Protein AF-A0A9P6M0U5-F1 (afdb_monomer)

pLDDT: mean 84.23, std 18.97, range [38.56, 98.88]

Solvent-accessible surface area (backbone atoms only — not comparable to full-atom values): 9295 Å² total; per-residue (Å²): 126,83,61,73,41,69,74,35,53,51,75,92,39,70,96,50,90,69,56,57,37,33,12,27,19,49,90,66,90,62,93,88,69,66,51,29,21,44,34,39,38,48,74,67,79,88,61,76,68,46,75,35,71,52,89,64,28,34,50,24,50,47,33,67,44,70,54,98,59,94,67,93,52,78,49,51,36,32,35,36,29,50,29,32,30,69,81,80,69,34,17,28,43,39,33,21,34,48,74,75,48,48,80,75,49,75,46,81,46,98,54,72,59,76,86,44,89,64,92,67,81,86,75,93,68,77,62,74,67,71,70,73,70,67,78,74,81,83,87,77,85,81,87,89,90,82,89,88,134

Structure (mmCIF, N/CA/C/O backbone):
data_AF-A0A9P6M0U5-F1
#
_entry.id   AF-A0A9P6M0U5-F1
#
loop_
_atom_site.group_PDB
_atom_site.id
_atom_site.type_symbol
_atom_site.label_atom_id
_atom_site.label_alt_id
_atom_site.label_comp_id
_atom_site.label_asym_id
_atom_site.label_entity_id
_atom_site.label_seq_id
_atom_site.pdbx_PDB_ins_code
_atom_site.Cartn_x
_atom_site.Cartn_y
_atom_site.Cartn_z
_atom_site.occupancy
_atom_site.B_iso_or_equiv
_atom_site.auth_seq_id
_atom_site.auth_comp_id
_atom_site.auth_asym_id
_atom_site.auth_atom_id
_atom_site.pdbx_PDB_model_num
ATOM 1 N N . THR A 1 1 ? 10.364 15.022 1.722 1.00 48.34 1 THR A N 1
ATOM 2 C CA . THR A 1 1 ? 9.607 13.981 1.005 1.00 48.34 1 THR A CA 1
ATOM 3 C C . THR A 1 1 ? 8.897 13.135 2.031 1.00 48.34 1 THR A C 1
ATOM 5 O O . THR A 1 1 ? 9.545 12.778 3.012 1.00 48.34 1 THR A O 1
ATOM 8 N N . PRO A 1 2 ? 7.595 12.858 1.868 1.00 64.94 2 PRO A N 1
ATOM 9 C CA . PRO A 1 2 ? 6.943 11.808 2.641 1.00 64.94 2 PRO A CA 1
ATOM 10 C C . PRO A 1 2 ? 7.738 10.513 2.435 1.00 64.94 2 PRO A C 1
ATOM 12 O O . PRO A 1 2 ? 8.055 10.160 1.297 1.00 64.94 2 PRO A O 1
ATOM 15 N N . GLY A 1 3 ? 8.182 9.890 3.523 1.00 76.81 3 GLY A N 1
ATOM 16 C CA . GLY A 1 3 ? 8.941 8.643 3.459 1.00 76.81 3 GLY A CA 1
ATOM 17 C C . GLY A 1 3 ? 8.007 7.463 3.215 1.00 76.81 3 G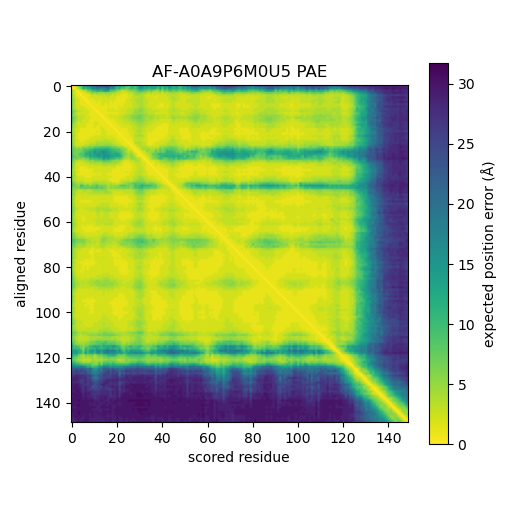LY A C 1
ATOM 18 O O . GLY A 1 3 ? 6.902 7.443 3.754 1.00 76.81 3 GLY A O 1
ATOM 19 N N . VAL A 1 4 ? 8.458 6.491 2.423 1.00 89.56 4 VAL A N 1
ATOM 20 C CA . VAL A 1 4 ? 7.828 5.168 2.361 1.00 89.56 4 VAL A CA 1
ATOM 21 C C . VAL A 1 4 ? 8.560 4.232 3.311 1.00 89.56 4 VAL A C 1
ATOM 23 O O . VAL A 1 4 ? 9.789 4.239 3.368 1.00 89.56 4 VAL A O 1
ATOM 26 N N . GLU A 1 5 ? 7.803 3.416 4.024 1.00 92.81 5 GLU A N 1
ATOM 27 C CA . GLU A 1 5 ? 8.302 2.348 4.877 1.00 92.81 5 GLU A CA 1
ATOM 28 C C . GLU A 1 5 ? 7.774 1.003 4.388 1.00 92.81 5 GLU A C 1
ATOM 30 O O . GLU A 1 5 ? 6.741 0.920 3.717 1.00 92.81 5 GLU A O 1
ATOM 35 N N . LEU A 1 6 ? 8.528 -0.057 4.684 1.00 93.12 6 LEU A N 1
ATOM 36 C CA . LEU A 1 6 ? 8.274 -1.411 4.171 1.00 93.12 6 LEU A CA 1
ATOM 37 C C . LEU A 1 6 ? 8.129 -1.437 2.631 1.00 93.12 6 LEU A C 1
ATOM 39 O O . LEU A 1 6 ? 7.097 -1.867 2.104 1.00 93.12 6 LEU A O 1
ATOM 43 N N . PRO A 1 7 ? 9.135 -0.932 1.888 1.00 93.94 7 PRO A N 1
ATOM 44 C CA . PRO A 1 7 ? 9.041 -0.777 0.446 1.00 93.94 7 PRO A CA 1
ATOM 45 C C . PRO A 1 7 ? 8.950 -2.127 -0.269 1.00 93.94 7 PRO A C 1
ATOM 47 O O . PRO A 1 7 ? 9.681 -3.077 0.018 1.00 93.94 7 PRO A O 1
ATOM 50 N N . ARG A 1 8 ? 8.097 -2.169 -1.284 1.00 94.06 8 ARG A N 1
ATOM 51 C CA . ARG A 1 8 ? 7.857 -3.292 -2.179 1.00 94.06 8 ARG A CA 1
ATOM 52 C C . ARG A 1 8 ? 8.036 -2.830 -3.606 1.00 94.06 8 ARG A C 1
ATOM 54 O O . ARG A 1 8 ? 7.553 -1.771 -3.988 1.00 94.06 8 ARG A O 1
ATOM 61 N N . ILE A 1 9 ? 8.669 -3.669 -4.408 1.00 95.62 9 ILE A N 1
ATOM 62 C CA . ILE A 1 9 ? 8.799 -3.454 -5.847 1.00 95.62 9 ILE A CA 1
ATOM 63 C C . ILE A 1 9 ? 8.047 -4.546 -6.599 1.00 95.62 9 ILE A C 1
ATOM 65 O O . ILE A 1 9 ? 7.668 -5.567 -6.016 1.00 95.62 9 ILE A O 1
ATOM 69 N N . ASN A 1 10 ? 7.879 -4.361 -7.907 1.00 95.31 10 ASN A N 1
ATOM 70 C CA . ASN A 1 10 ? 7.478 -5.455 -8.778 1.00 95.31 10 ASN A CA 1
ATOM 71 C C . ASN A 1 10 ? 8.566 -6.557 -8.733 1.00 95.31 10 ASN A C 1
ATOM 73 O O . ASN A 1 10 ? 9.706 -6.283 -9.120 1.00 95.31 10 ASN A O 1
ATOM 77 N N . PRO A 1 11 ? 8.252 -7.797 -8.294 1.00 92.12 11 PRO A N 1
ATOM 78 C CA . PRO A 1 11 ? 9.251 -8.851 -8.096 1.00 92.12 11 PRO A CA 1
ATOM 79 C C . PRO A 1 11 ? 10.054 -9.232 -9.347 1.00 92.12 11 PRO A C 1
ATOM 81 O O . PRO A 1 11 ? 11.152 -9.771 -9.218 1.00 92.12 11 PRO A O 1
ATOM 84 N N . ILE A 1 12 ? 9.541 -8.941 -10.551 1.00 91.19 12 ILE A N 1
ATOM 85 C CA . ILE A 1 12 ? 10.260 -9.140 -11.824 1.00 91.19 12 ILE A CA 1
ATOM 86 C C . ILE A 1 12 ? 11.557 -8.310 -11.870 1.00 91.19 12 ILE A C 1
ATOM 88 O O . ILE A 1 12 ? 12.520 -8.703 -12.524 1.00 91.19 12 ILE A O 1
ATOM 92 N N . TYR A 1 13 ? 11.601 -7.192 -11.142 1.00 93.44 13 TYR A N 1
ATOM 93 C CA . TYR A 1 13 ? 12.725 -6.259 -11.098 1.00 93.44 13 TYR A CA 1
ATOM 94 C C . TYR A 1 13 ? 13.639 -6.464 -9.877 1.00 93.44 13 TYR A C 1
ATOM 96 O O . TYR A 1 13 ? 14.492 -5.622 -9.597 1.00 93.44 13 TYR A O 1
ATOM 104 N N . HIS A 1 14 ? 13.512 -7.572 -9.134 1.00 91.69 14 HIS A N 1
ATOM 105 C CA . HIS A 1 14 ? 14.428 -7.869 -8.027 1.00 91.69 14 HIS A CA 1
ATOM 106 C C . HIS A 1 14 ? 15.890 -7.924 -8.499 1.00 91.69 14 HIS A C 1
ATOM 108 O O . HIS A 1 14 ? 16.255 -8.717 -9.364 1.00 91.69 14 HIS A O 1
ATOM 114 N N . GLY A 1 15 ? 16.735 -7.086 -7.889 1.00 94.00 15 GLY A N 1
ATOM 115 C CA . GLY A 1 15 ? 18.153 -6.967 -8.243 1.00 94.00 15 GLY A CA 1
ATOM 116 C C . GLY A 1 15 ? 18.426 -6.207 -9.547 1.00 94.00 15 GLY A C 1
ATOM 117 O O . GLY A 1 15 ? 19.573 -6.175 -9.988 1.00 94.00 15 GLY A O 1
ATOM 118 N N . LEU A 1 16 ? 17.403 -5.602 -10.156 1.00 95.25 16 LEU A N 1
ATOM 119 C CA . LEU A 1 16 ? 17.495 -4.800 -11.374 1.00 95.25 16 LEU A CA 1
ATOM 120 C C . LEU A 1 16 ? 17.152 -3.333 -11.080 1.00 95.25 16 LEU A C 1
ATOM 122 O O . LEU A 1 16 ? 16.618 -3.002 -10.023 1.00 95.25 16 LEU A O 1
ATOM 126 N N . ASP A 1 17 ? 17.440 -2.449 -12.033 1.00 95.81 17 ASP A N 1
ATOM 127 C CA . ASP A 1 17 ? 16.954 -1.070 -11.999 1.00 95.81 17 ASP A CA 1
ATOM 128 C C . ASP A 1 17 ? 15.418 -1.047 -12.086 1.00 95.81 17 ASP A C 1
ATOM 130 O O . ASP A 1 17 ? 14.841 -1.604 -13.020 1.00 95.81 17 ASP A O 1
ATOM 134 N N . TYR A 1 18 ? 14.772 -0.356 -11.145 1.00 95.38 18 TYR A N 1
ATOM 135 C CA . TYR A 1 18 ? 13.318 -0.200 -11.057 1.00 95.38 18 TYR A CA 1
ATOM 136 C C . TYR A 1 18 ? 12.934 1.284 -10.921 1.00 95.38 18 TYR A C 1
ATOM 138 O O . TYR A 1 18 ? 13.748 2.128 -10.525 1.00 95.38 18 TYR A O 1
ATOM 146 N N . LYS A 1 19 ? 11.710 1.627 -11.318 1.00 95.75 19 LYS A N 1
ATOM 147 C CA . LYS A 1 19 ? 11.157 2.988 -11.339 1.00 95.75 19 LYS A CA 1
ATOM 148 C C . LYS A 1 19 ? 10.195 3.249 -10.189 1.00 95.75 19 LYS A C 1
ATOM 150 O O . LYS A 1 19 ? 10.086 4.404 -9.777 1.00 95.75 19 LYS A O 1
ATOM 155 N N . TYR A 1 20 ? 9.512 2.222 -9.690 1.00 96.56 20 TYR A N 1
ATOM 156 C CA . TYR A 1 20 ? 8.422 2.359 -8.732 1.00 96.56 20 TYR A CA 1
ATOM 157 C C . TYR A 1 20 ? 8.642 1.524 -7.478 1.00 96.56 20 TYR A C 1
ATOM 159 O O . TYR A 1 20 ? 9.114 0.390 -7.525 1.00 96.56 20 TYR A O 1
ATOM 167 N N . THR A 1 21 ? 8.241 2.086 -6.346 1.00 96.31 21 THR A N 1
ATOM 168 C CA . THR A 1 21 ? 8.116 1.349 -5.091 1.00 96.31 21 THR A CA 1
ATOM 169 C C . THR A 1 21 ? 6.793 1.694 -4.428 1.00 96.31 21 THR A C 1
ATOM 171 O O . THR A 1 21 ? 6.302 2.819 -4.561 1.00 96.31 21 THR A O 1
ATOM 174 N N . TRP A 1 22 ? 6.225 0.724 -3.724 1.00 96.75 22 TRP A N 1
ATOM 175 C CA . TRP A 1 22 ? 5.005 0.864 -2.945 1.00 96.75 22 TRP A CA 1
ATOM 176 C C . TRP A 1 22 ? 5.275 0.519 -1.493 1.00 96.75 22 TRP A C 1
ATOM 178 O O . TRP A 1 22 ? 6.069 -0.369 -1.212 1.00 96.75 22 TRP A O 1
ATOM 188 N N . GLY A 1 23 ? 4.592 1.161 -0.563 1.00 95.44 23 GLY A N 1
ATOM 189 C CA . GLY A 1 23 ? 4.710 0.803 0.844 1.00 95.44 23 GLY A CA 1
ATOM 190 C C . GLY A 1 23 ? 3.797 1.642 1.709 1.00 95.44 23 GLY A C 1
ATOM 191 O O . GLY A 1 23 ? 2.979 2.411 1.200 1.00 95.44 23 GLY A O 1
ATOM 192 N N . VAL A 1 24 ? 3.929 1.469 3.015 1.00 95.12 24 VAL A N 1
ATOM 193 C CA . VAL A 1 24 ? 3.156 2.246 3.979 1.00 95.12 24 VAL A CA 1
ATOM 194 C C . VAL A 1 24 ? 3.794 3.618 4.172 1.00 95.12 24 VAL A C 1
ATOM 196 O O . VAL A 1 24 ? 5.007 3.781 4.035 1.00 95.12 24 VAL A O 1
ATOM 199 N N . GLY A 1 25 ? 2.980 4.621 4.464 1.00 94.00 25 GLY A N 1
ATOM 200 C CA . GLY A 1 25 ? 3.436 5.987 4.668 1.00 94.00 25 GLY A CA 1
ATOM 201 C C . GLY A 1 25 ? 2.608 6.712 5.715 1.00 94.00 25 GLY A C 1
ATOM 202 O O . GLY A 1 25 ? 1.738 6.131 6.361 1.00 94.00 25 GLY A O 1
ATOM 203 N N . LEU A 1 26 ? 2.903 7.997 5.857 1.00 93.31 26 LEU A N 1
ATOM 204 C CA . LEU A 1 26 ? 2.206 8.925 6.738 1.00 93.31 26 LEU A CA 1
ATOM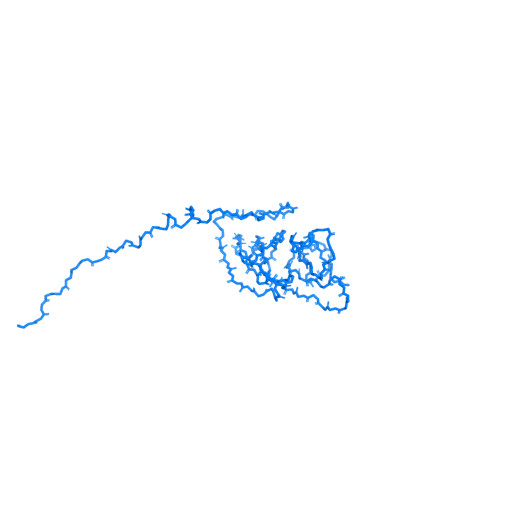 205 C C . LEU A 1 26 ? 1.652 10.078 5.899 1.00 93.31 26 LEU A C 1
ATOM 207 O O . LEU A 1 26 ? 2.431 10.745 5.206 1.00 93.31 26 LEU A O 1
ATOM 211 N N . THR A 1 27 ? 0.342 10.322 5.960 1.00 90.50 27 THR A N 1
ATOM 212 C CA . THR A 1 27 ? -0.272 11.488 5.302 1.00 90.50 27 THR A CA 1
ATOM 213 C C . THR A 1 27 ? 0.169 12.798 5.958 1.00 90.50 27 THR A C 1
ATOM 215 O O . THR A 1 27 ? 0.431 13.778 5.258 1.00 90.50 27 THR A O 1
ATOM 218 N N . GLU A 1 28 ? 0.357 12.790 7.279 1.00 86.56 28 GLU A N 1
ATOM 219 C CA . GLU A 1 28 ? 0.879 13.899 8.079 1.00 86.56 28 GLU A CA 1
ATOM 220 C C . GLU A 1 28 ? 2.030 13.424 8.984 1.00 86.56 28 GLU A C 1
ATOM 222 O O . GLU A 1 28 ? 2.058 12.289 9.450 1.00 86.56 28 GLU A O 1
ATOM 227 N N . GLN A 1 29 ? 3.027 14.282 9.218 1.00 79.81 29 GLN A N 1
ATOM 228 C CA . GLN A 1 29 ? 4.206 13.948 10.028 1.00 79.81 29 GLN A CA 1
ATOM 229 C C . GLN A 1 29 ? 4.080 14.569 11.424 1.00 79.81 29 GLN A C 1
ATOM 231 O O . GLN A 1 29 ? 3.981 15.792 11.544 1.00 79.81 29 GLN A O 1
ATOM 236 N N . GLY A 1 30 ? 4.161 13.754 12.479 1.00 77.31 30 GLY A N 1
ATOM 237 C CA . GLY A 1 30 ? 4.051 14.223 13.861 1.00 77.31 30 GLY A CA 1
ATOM 238 C C . GLY A 1 30 ? 4.459 13.177 14.910 1.00 77.31 30 GLY A C 1
ATOM 239 O O . GLY A 1 30 ? 4.640 12.000 14.589 1.00 77.31 30 GLY A O 1
ATOM 240 N N . PRO A 1 31 ? 4.655 13.580 16.179 1.00 71.88 31 PRO A N 1
ATOM 241 C CA . PRO A 1 31 ? 4.954 12.644 17.258 1.00 71.88 31 PRO A CA 1
ATOM 242 C C . PRO A 1 31 ? 3.761 11.721 17.540 1.00 71.88 31 PRO A C 1
ATOM 244 O O . PRO A 1 31 ? 2.681 12.201 17.864 1.00 71.88 31 PRO A O 1
ATOM 247 N N . GLY A 1 32 ? 3.984 10.405 17.507 1.00 74.44 32 GLY A N 1
ATOM 248 C CA . GLY A 1 32 ? 2.955 9.405 17.827 1.00 74.44 32 GLY A CA 1
ATOM 249 C C . GLY A 1 32 ? 2.073 8.984 16.650 1.00 74.44 32 GLY A C 1
ATOM 250 O O . GLY A 1 32 ? 1.154 8.197 16.860 1.00 74.44 32 GLY A O 1
ATOM 251 N N . GLU A 1 33 ? 2.364 9.465 15.440 1.00 82.44 33 GLU A N 1
ATOM 252 C CA . GLU A 1 33 ? 1.627 9.078 14.238 1.00 82.44 33 GLU A CA 1
ATOM 253 C C . GLU A 1 33 ? 1.894 7.619 13.842 1.00 82.44 33 GLU A C 1
ATOM 255 O O . GLU A 1 33 ? 3.000 7.091 13.998 1.00 82.44 33 GLU A O 1
ATOM 260 N N . MET A 1 34 ? 0.857 6.972 13.315 1.00 86.62 34 MET A N 1
ATOM 261 C CA . MET A 1 34 ? 0.889 5.601 12.810 1.00 86.62 34 MET A CA 1
ATOM 262 C C . MET A 1 34 ? 0.706 5.616 11.298 1.00 86.62 34 MET A C 1
ATOM 264 O O . MET A 1 34 ? -0.048 6.441 10.796 1.00 86.62 34 MET A O 1
ATOM 268 N N . TYR A 1 35 ? 1.355 4.691 10.582 1.00 92.69 35 TYR A N 1
ATOM 269 C CA . TYR A 1 35 ? 1.180 4.587 9.135 1.00 92.69 35 TYR A CA 1
ATOM 270 C C . TYR A 1 35 ? -0.303 4.451 8.763 1.00 92.69 35 TYR A C 1
ATOM 272 O O . TYR A 1 35 ? -0.974 3.510 9.190 1.00 92.69 35 TYR A O 1
ATOM 280 N N . ASP A 1 36 ? -0.796 5.398 7.973 1.00 94.56 36 ASP A N 1
ATOM 281 C CA . ASP A 1 36 ? -2.218 5.633 7.695 1.00 94.56 36 ASP A CA 1
ATOM 282 C C . ASP A 1 36 ? -2.528 5.649 6.187 1.00 94.56 36 ASP A C 1
ATOM 284 O O . ASP A 1 36 ? -3.656 5.906 5.757 1.00 94.56 36 ASP A O 1
ATOM 288 N N . CYS A 1 37 ? -1.523 5.373 5.355 1.00 96.38 37 CYS A N 1
ATOM 289 C CA . CYS A 1 37 ? -1.675 5.370 3.909 1.00 96.38 37 CYS A CA 1
ATOM 290 C C . CYS A 1 37 ? -0.773 4.354 3.208 1.00 96.38 37 CYS A C 1
ATOM 292 O O . CYS A 1 37 ? 0.246 3.909 3.740 1.00 96.38 37 CYS A O 1
ATOM 294 N N . ILE A 1 38 ? -1.165 4.006 1.981 1.00 97.19 38 ILE A N 1
ATOM 295 C CA . ILE A 1 38 ? -0.321 3.315 1.006 1.00 97.19 38 ILE A CA 1
ATOM 296 C C . ILE A 1 38 ? 0.181 4.356 0.013 1.00 97.19 38 ILE A C 1
ATOM 298 O O . ILE A 1 38 ? -0.606 5.114 -0.555 1.00 97.19 38 ILE A O 1
ATOM 302 N N . MET A 1 39 ? 1.487 4.374 -0.219 1.00 96.81 39 MET A N 1
ATOM 303 C CA . MET A 1 39 ? 2.138 5.285 -1.152 1.00 96.81 39 MET A CA 1
ATOM 304 C C . MET A 1 39 ? 2.737 4.521 -2.324 1.00 96.81 39 MET A C 1
ATOM 306 O O . MET A 1 39 ? 3.304 3.447 -2.143 1.00 96.81 39 MET A O 1
ATOM 310 N N . LYS A 1 40 ? 2.669 5.117 -3.514 1.00 97.06 40 LYS A N 1
ATOM 311 C CA . LYS A 1 40 ? 3.495 4.784 -4.675 1.00 97.06 40 LYS A CA 1
ATOM 312 C C . LYS A 1 40 ? 4.478 5.923 -4.902 1.00 97.06 40 LYS A C 1
ATOM 314 O O . LYS A 1 40 ? 4.063 7.063 -5.113 1.00 97.06 40 LYS A O 1
ATOM 319 N N . LEU A 1 41 ? 5.767 5.606 -4.920 1.00 95.69 41 LEU A N 1
ATOM 320 C CA . LEU A 1 41 ? 6.836 6.562 -5.191 1.00 95.69 41 LEU A CA 1
ATOM 321 C C . LEU A 1 41 ? 7.514 6.283 -6.527 1.00 95.69 41 LEU A C 1
ATOM 323 O O . LEU A 1 41 ? 7.716 5.131 -6.915 1.00 95.69 41 LEU A O 1
ATOM 327 N N . HIS A 1 42 ? 7.929 7.362 -7.188 1.00 94.19 42 HIS A N 1
ATOM 328 C CA . HIS A 1 42 ? 8.909 7.306 -8.263 1.00 94.19 42 HIS A CA 1
ATOM 329 C C . HIS A 1 42 ? 10.305 7.328 -7.635 1.00 94.19 42 HIS A C 1
ATOM 331 O O . HIS A 1 42 ? 10.664 8.263 -6.927 1.00 94.19 42 HIS A O 1
ATOM 337 N N . VAL A 1 43 ? 11.099 6.291 -7.886 1.00 92.94 43 VAL A N 1
ATOM 338 C CA . VAL A 1 43 ? 12.429 6.109 -7.273 1.00 92.94 43 VAL A CA 1
ATOM 339 C C . VAL A 1 43 ? 13.454 7.088 -7.850 1.00 92.94 43 VAL A C 1
ATOM 341 O O . VAL A 1 43 ? 14.443 7.425 -7.203 1.00 92.94 43 VAL A O 1
ATOM 344 N N . LYS A 1 44 ? 13.226 7.544 -9.087 1.00 86.50 44 LYS A N 1
ATOM 345 C CA . LYS A 1 44 ? 14.067 8.512 -9.794 1.00 86.50 44 LYS A CA 1
ATOM 346 C C . LYS A 1 44 ? 13.226 9.736 -10.171 1.00 86.50 44 LYS A C 1
ATOM 348 O O . LYS A 1 44 ? 12.140 9.583 -10.729 1.00 86.50 44 LYS A O 1
ATOM 353 N N . GLY A 1 45 ? 13.783 10.926 -9.953 1.00 83.19 45 GLY A N 1
ATOM 354 C CA . GLY A 1 45 ? 13.172 12.210 -10.313 1.00 83.19 45 GLY A CA 1
ATOM 355 C C . GLY A 1 45 ? 12.313 12.827 -9.206 1.00 83.19 45 GLY A C 1
ATOM 356 O O . GLY A 1 45 ? 12.316 12.351 -8.075 1.00 83.19 45 GLY A O 1
ATOM 357 N N . ASP A 1 46 ? 11.579 13.881 -9.571 1.00 84.31 46 ASP A N 1
ATOM 358 C CA . ASP A 1 46 ? 10.836 14.750 -8.642 1.00 84.31 46 ASP A CA 1
ATOM 359 C C . ASP A 1 46 ? 9.310 14.575 -8.767 1.00 84.31 46 ASP A C 1
ATOM 361 O O . ASP A 1 46 ? 8.538 15.494 -8.504 1.00 84.31 46 ASP A O 1
ATOM 365 N N . ALA A 1 47 ? 8.856 13.416 -9.253 1.00 90.81 47 ALA A N 1
ATOM 366 C CA . ALA A 1 47 ? 7.430 13.143 -9.383 1.00 90.81 47 ALA A CA 1
ATOM 367 C C . ALA A 1 47 ? 6.796 12.936 -8.001 1.00 90.81 47 ALA A C 1
ATOM 369 O O . ALA A 1 47 ? 7.312 12.176 -7.178 1.00 90.81 47 ALA A O 1
ATOM 370 N N . GLU A 1 48 ? 5.657 13.589 -7.776 1.00 91.69 48 GLU A N 1
ATOM 371 C CA . GLU A 1 48 ? 4.931 13.498 -6.511 1.00 91.69 48 GLU A CA 1
ATOM 372 C C . GLU A 1 48 ? 4.440 12.064 -6.223 1.00 91.69 48 GLU A C 1
ATOM 374 O O . GLU A 1 48 ? 4.135 11.307 -7.157 1.00 91.69 48 GLU A O 1
ATOM 379 N N . PRO A 1 49 ? 4.340 11.676 -4.937 1.00 93.50 49 PRO A N 1
ATOM 380 C CA . PRO A 1 49 ? 3.742 10.410 -4.535 1.00 93.50 49 PRO A CA 1
ATOM 381 C C . PRO A 1 49 ? 2.286 10.310 -4.986 1.00 93.50 49 PRO A C 1
ATOM 383 O O . PRO A 1 49 ? 1.535 11.283 -4.912 1.00 93.50 49 PRO A O 1
ATOM 386 N N . ILE A 1 50 ? 1.852 9.102 -5.339 1.00 96.12 50 ILE A N 1
ATOM 387 C CA . ILE A 1 50 ? 0.423 8.773 -5.359 1.00 96.12 50 ILE A CA 1
ATOM 388 C C . ILE A 1 50 ? 0.095 8.132 -4.017 1.00 96.12 50 ILE A C 1
ATOM 390 O O . ILE A 1 50 ? 0.847 7.278 -3.546 1.00 96.12 50 ILE A O 1
ATOM 394 N N . VAL A 1 51 ? -1.003 8.552 -3.397 1.00 97.00 51 VAL A N 1
ATOM 395 C CA . VAL A 1 51 ? -1.362 8.150 -2.036 1.00 97.00 51 VAL A CA 1
ATOM 396 C C . VAL A 1 51 ? -2.793 7.636 -2.016 1.00 97.00 51 VAL A C 1
ATOM 398 O O . VAL A 1 51 ? -3.703 8.314 -2.487 1.00 97.00 51 VAL A O 1
ATOM 401 N N . TRP A 1 52 ? -2.985 6.457 -1.433 1.00 98.00 52 TRP A N 1
ATOM 402 C CA . TRP A 1 52 ? -4.284 6.002 -0.957 1.00 98.00 52 TRP A CA 1
ATOM 403 C C . TRP A 1 52 ? -4.336 6.158 0.559 1.00 98.00 52 TRP A C 1
ATOM 405 O O . TRP A 1 52 ? -3.439 5.689 1.259 1.00 98.00 52 TRP A O 1
ATOM 415 N N . SER A 1 53 ? -5.394 6.783 1.064 1.00 97.19 53 SER A N 1
ATOM 416 C CA . 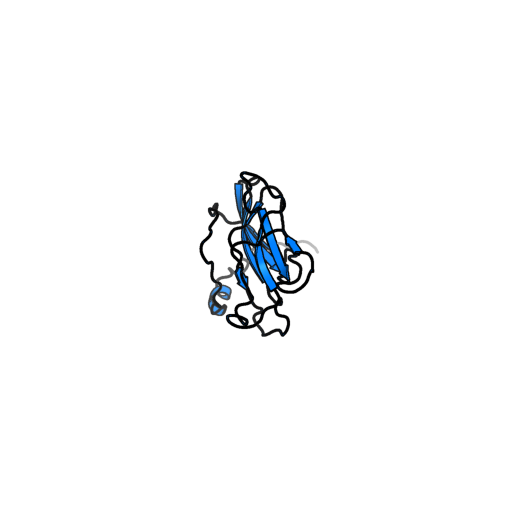SER A 1 53 ? -5.693 6.860 2.490 1.00 97.19 53 SER A CA 1
ATOM 417 C C . SER A 1 53 ? -7.201 6.851 2.716 1.00 97.19 53 SER A C 1
ATOM 419 O O . SER A 1 53 ? -7.992 7.247 1.856 1.00 97.19 53 SER A O 1
ATOM 421 N N . GLN A 1 54 ? -7.602 6.398 3.898 1.00 96.94 54 GLN A N 1
ATOM 422 C CA . GLN A 1 54 ? -8.969 6.495 4.389 1.00 96.94 54 GLN A CA 1
ATOM 423 C C . GLN A 1 54 ? -8.895 6.915 5.858 1.00 96.94 54 GLN A C 1
ATOM 425 O O . GLN A 1 54 ? -8.017 6.474 6.598 1.00 96.94 54 GLN A O 1
ATOM 430 N N . LYS A 1 55 ? -9.800 7.796 6.289 1.00 95.19 55 LYS A N 1
ATOM 431 C CA . LYS A 1 55 ? -9.835 8.264 7.679 1.00 95.19 55 LYS A CA 1
ATOM 432 C C . LYS A 1 55 ? -9.929 7.070 8.640 1.00 95.19 55 LYS A C 1
ATOM 434 O O . LYS A 1 55 ? -10.703 6.151 8.386 1.00 95.19 55 LYS A O 1
ATOM 439 N N . ASN A 1 56 ? -9.168 7.116 9.737 1.00 95.06 56 ASN A N 1
ATOM 440 C CA . ASN A 1 56 ? -9.135 6.083 10.783 1.00 95.06 56 ASN A CA 1
ATOM 441 C C . ASN A 1 56 ? -8.742 4.678 10.280 1.00 95.06 56 ASN A C 1
ATOM 443 O O . ASN A 1 56 ? -9.037 3.686 10.948 1.00 95.06 56 ASN A O 1
ATOM 447 N N . CYS A 1 57 ? -8.100 4.585 9.112 1.00 96.12 57 CYS A N 1
ATOM 448 C CA . CYS A 1 57 ? -7.674 3.325 8.520 1.00 96.12 57 CYS A CA 1
ATOM 449 C C . CYS A 1 57 ? -6.154 3.208 8.505 1.00 96.12 57 CYS A C 1
ATOM 451 O O . CYS A 1 57 ? -5.453 4.116 8.068 1.00 96.12 57 CYS A O 1
ATOM 453 N N . TYR A 1 58 ? -5.665 2.049 8.932 1.00 95.75 58 TYR A N 1
ATOM 454 C CA . TYR A 1 58 ? -4.244 1.781 9.107 1.00 95.75 58 TYR A CA 1
ATOM 455 C C . TYR A 1 58 ? -3.866 0.554 8.272 1.00 95.75 58 TYR A C 1
ATOM 457 O O . TYR A 1 58 ? -4.272 -0.565 8.611 1.00 95.75 58 TYR A O 1
ATOM 465 N N . PRO A 1 59 ? -3.173 0.727 7.134 1.00 95.81 59 PRO A N 1
ATOM 466 C CA . PRO A 1 59 ? -2.735 -0.396 6.324 1.00 95.81 59 PRO A CA 1
ATOM 467 C C . PRO A 1 59 ? -1.542 -1.117 6.961 1.00 95.81 59 PRO A C 1
ATOM 469 O O . PRO A 1 59 ? -0.627 -0.504 7.506 1.00 95.81 59 PRO A O 1
ATOM 472 N N . SER A 1 60 ? -1.530 -2.441 6.836 1.00 94.44 60 SER A N 1
ATOM 473 C CA . SER A 1 60 ? -0.335 -3.263 7.049 1.00 94.44 60 SER A CA 1
ATOM 474 C C . SER A 1 60 ? 0.572 -3.223 5.812 1.00 94.44 60 SER A C 1
ATOM 476 O O . SER A 1 60 ? 0.261 -2.566 4.813 1.00 94.44 60 SER A O 1
ATOM 478 N N . GLU A 1 61 ? 1.690 -3.953 5.859 1.00 93.81 61 GLU A N 1
ATOM 479 C CA . GLU A 1 61 ? 2.615 -4.066 4.729 1.00 93.81 61 GLU A CA 1
ATOM 480 C C . GLU A 1 61 ? 1.893 -4.381 3.403 1.00 93.81 61 GLU A C 1
ATOM 482 O O . GLU A 1 61 ? 1.059 -5.287 3.313 1.00 93.81 61 GLU A O 1
ATOM 487 N N . ALA A 1 62 ? 2.237 -3.618 2.365 1.00 93.75 62 ALA A N 1
ATOM 488 C CA . ALA A 1 62 ? 1.759 -3.837 1.010 1.00 93.75 62 ALA A CA 1
ATOM 489 C C . ALA A 1 62 ? 2.334 -5.130 0.407 1.00 93.75 62 ALA A C 1
ATOM 491 O O . ALA A 1 62 ? 3.450 -5.546 0.701 1.00 93.75 62 ALA A O 1
ATOM 492 N N . VAL A 1 63 ? 1.609 -5.739 -0.524 1.00 95.12 63 VAL A N 1
ATOM 493 C CA . VAL A 1 63 ? 2.100 -6.833 -1.366 1.00 95.12 63 VAL A CA 1
ATOM 494 C C . VAL A 1 63 ? 1.790 -6.496 -2.815 1.00 95.12 63 VAL A C 1
ATOM 496 O O . VAL A 1 63 ? 0.629 -6.337 -3.183 1.00 95.12 63 VAL A O 1
ATOM 499 N N . PHE A 1 64 ? 2.824 -6.400 -3.651 1.00 95.94 64 PHE A N 1
ATOM 500 C CA . PHE A 1 64 ? 2.643 -6.263 -5.094 1.00 95.94 64 PHE A CA 1
ATOM 501 C C . PHE A 1 64 ? 2.300 -7.620 -5.717 1.00 95.94 64 PHE A C 1
ATOM 503 O O . PHE A 1 64 ? 3.000 -8.612 -5.488 1.00 95.94 64 PHE A O 1
ATOM 510 N N . VAL A 1 65 ? 1.251 -7.647 -6.534 1.00 95.81 65 VAL A N 1
ATOM 511 C CA . VAL A 1 65 ? 0.784 -8.821 -7.272 1.00 95.81 65 VAL A CA 1
ATOM 512 C C . VAL A 1 65 ? 0.830 -8.505 -8.772 1.00 95.81 65 VAL A C 1
ATOM 514 O O . VAL A 1 65 ? 0.055 -7.664 -9.236 1.00 95.81 65 VAL A O 1
ATOM 517 N N . PRO A 1 66 ? 1.722 -9.153 -9.547 1.00 93.75 66 PRO A N 1
ATOM 518 C CA . PRO A 1 66 ? 1.791 -8.940 -10.988 1.00 93.75 66 PRO A CA 1
ATOM 519 C C . PRO A 1 66 ? 0.550 -9.513 -11.696 1.00 93.75 66 PRO A C 1
ATOM 521 O O . PRO A 1 66 ? -0.099 -10.425 -11.171 1.00 93.75 66 PRO A O 1
ATOM 524 N N . PRO A 1 67 ? 0.217 -9.024 -12.902 1.00 91.94 67 PRO A N 1
ATOM 525 C CA . PRO A 1 67 ? -0.850 -9.589 -13.714 1.00 91.94 67 PRO A CA 1
ATOM 526 C C . PRO A 1 67 ? -0.556 -11.057 -14.071 1.00 91.94 67 PRO A C 1
ATOM 528 O O . PRO A 1 67 ? 0.605 -11.464 -14.150 1.00 91.94 67 PRO A O 1
ATOM 531 N N . PRO A 1 68 ? -1.598 -11.865 -14.341 1.00 87.38 68 PRO A N 1
ATOM 532 C CA . PRO A 1 68 ? -1.430 -13.276 -14.699 1.00 87.38 68 PRO A CA 1
ATOM 533 C C . PRO A 1 68 ? -0.719 -13.477 -16.046 1.00 87.38 68 PRO A C 1
ATOM 535 O O . PRO A 1 68 ? -0.170 -14.546 -16.303 1.00 87.38 68 PRO A O 1
ATOM 538 N N . VAL A 1 69 ? -0.735 -12.460 -16.910 1.00 87.75 69 VAL A N 1
ATOM 539 C CA . VAL A 1 69 ? -0.004 -12.421 -18.178 1.00 87.75 69 VAL A CA 1
ATOM 540 C C . VAL A 1 69 ? 1.007 -11.289 -18.095 1.00 87.75 69 VAL A C 1
ATOM 542 O O . VAL A 1 69 ? 0.679 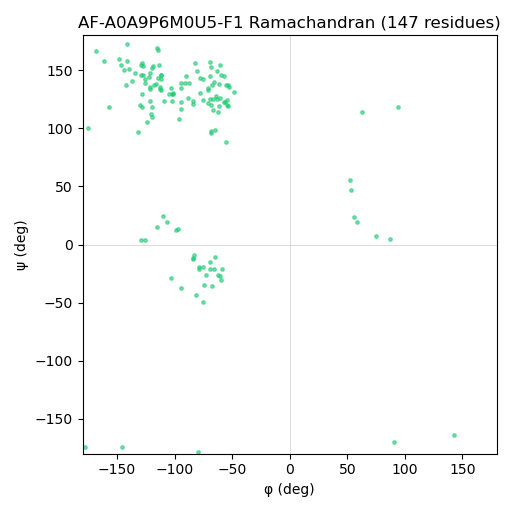-10.221 -17.588 1.00 87.75 69 VAL A O 1
ATOM 545 N N . PHE A 1 70 ? 2.221 -11.528 -18.595 1.00 88.25 70 PHE A N 1
ATOM 546 C CA . PHE A 1 70 ? 3.281 -10.525 -18.611 1.00 88.25 70 PHE A CA 1
ATOM 547 C C . PHE A 1 70 ? 2.816 -9.217 -19.264 1.00 88.25 70 PHE A C 1
ATOM 549 O O . PHE A 1 70 ? 2.232 -9.225 -20.348 1.00 88.25 70 PHE A O 1
ATOM 556 N N . ASP A 1 71 ? 3.159 -8.108 -18.617 1.00 91.94 71 ASP A N 1
ATOM 557 C CA . ASP A 1 71 ? 2.952 -6.750 -19.098 1.00 91.94 71 ASP A CA 1
ATOM 558 C C . ASP A 1 71 ? 4.291 -6.001 -19.040 1.00 91.94 71 ASP A C 1
ATOM 560 O O . ASP A 1 71 ? 5.132 -6.258 -18.176 1.00 91.94 71 ASP A O 1
ATOM 564 N N . GLN A 1 72 ? 4.510 -5.102 -19.997 1.00 92.81 72 GLN A N 1
ATOM 565 C CA . GLN A 1 72 ? 5.739 -4.319 -20.105 1.00 92.81 72 GLN A CA 1
ATOM 566 C C . GLN A 1 72 ? 5.785 -3.136 -19.125 1.00 92.81 72 GLN A C 1
ATOM 568 O O . GLN A 1 72 ? 6.867 -2.597 -18.882 1.00 92.81 72 GLN A O 1
ATOM 573 N N . SER A 1 73 ? 4.638 -2.707 -18.591 1.00 96.12 73 SER A N 1
ATOM 574 C CA . SER A 1 73 ? 4.573 -1.664 -17.569 1.00 96.12 73 SER A CA 1
ATOM 575 C C . SER A 1 73 ? 5.010 -2.226 -16.219 1.00 96.12 73 SER A C 1
ATOM 577 O O . SER A 1 73 ? 4.434 -3.186 -15.716 1.00 96.12 73 SER A O 1
ATOM 579 N N . GLU A 1 74 ? 6.012 -1.605 -15.596 1.00 96.25 74 GLU A N 1
ATOM 580 C CA . GLU A 1 74 ? 6.534 -2.032 -14.289 1.00 96.25 74 GLU A CA 1
ATOM 581 C C . GLU A 1 74 ? 5.465 -1.993 -13.183 1.00 96.25 74 GLU A C 1
ATOM 583 O O . GLU A 1 74 ? 5.490 -2.800 -12.257 1.00 96.25 74 GLU A O 1
ATOM 588 N N . ASP A 1 75 ? 4.510 -1.076 -13.301 1.00 97.38 75 ASP A N 1
ATOM 589 C CA . ASP A 1 75 ? 3.372 -0.888 -12.406 1.00 97.38 75 ASP A CA 1
ATOM 590 C C . ASP A 1 75 ? 2.080 -1.563 -12.893 1.00 97.38 75 ASP A C 1
ATOM 592 O O . ASP A 1 75 ? 1.012 -1.288 -12.350 1.00 97.38 75 ASP A O 1
ATOM 596 N N . ALA A 1 76 ? 2.149 -2.449 -13.892 1.00 97.31 76 ALA A N 1
ATOM 597 C CA . ALA A 1 76 ? 1.022 -3.312 -14.219 1.00 97.31 76 ALA A CA 1
ATOM 598 C C . ALA A 1 76 ? 0.847 -4.357 -13.115 1.00 97.31 76 ALA A C 1
ATOM 600 O O . ALA A 1 76 ? 1.758 -5.138 -12.834 1.00 97.31 76 ALA A O 1
ATOM 601 N N . GLY A 1 77 ? -0.335 -4.384 -12.504 1.00 96.81 77 GLY A N 1
ATOM 602 C CA . GLY A 1 77 ? -0.658 -5.282 -11.403 1.00 96.81 77 GLY A CA 1
ATOM 603 C C . GLY A 1 77 ? -1.538 -4.604 -10.365 1.00 96.81 77 GLY A C 1
ATOM 604 O O . GLY A 1 77 ? -2.142 -3.560 -10.614 1.00 96.81 77 GLY A O 1
ATOM 605 N N . VAL A 1 78 ? -1.602 -5.211 -9.187 1.00 98.25 78 VAL A N 1
ATOM 606 C CA . VAL A 1 78 ? -2.320 -4.657 -8.038 1.00 98.25 78 VAL A CA 1
ATOM 607 C C . VAL A 1 78 ? -1.434 -4.638 -6.803 1.00 98.25 78 VAL A C 1
ATOM 609 O O . VAL A 1 78 ? -0.508 -5.438 -6.667 1.00 98.25 78 VAL A O 1
ATOM 612 N N . VAL A 1 79 ? -1.742 -3.731 -5.885 1.00 98.06 79 VAL A N 1
ATOM 613 C CA . VAL A 1 79 ? -1.202 -3.727 -4.528 1.00 98.06 79 VAL A CA 1
ATOM 614 C C . VAL A 1 79 ? -2.288 -4.211 -3.583 1.00 98.06 79 VAL A C 1
ATOM 616 O O . VAL A 1 79 ? -3.412 -3.716 -3.610 1.00 98.06 79 VAL A O 1
ATOM 619 N N . VAL A 1 80 ? -1.949 -5.186 -2.748 1.00 97.31 80 VAL A N 1
ATOM 620 C CA . VAL A 1 80 ? -2.848 -5.749 -1.742 1.00 97.31 80 VAL A CA 1
ATOM 621 C C . VAL A 1 80 ? -2.329 -5.392 -0.357 1.00 97.31 80 VAL A C 1
ATOM 623 O O . VAL A 1 80 ? -1.134 -5.511 -0.102 1.00 97.31 80 VAL A O 1
ATOM 626 N N . SER A 1 81 ? -3.211 -4.970 0.543 1.00 96.44 81 SER A N 1
ATOM 627 C CA . SER A 1 81 ? -2.881 -4.774 1.958 1.00 96.44 81 SER A CA 1
ATOM 628 C C . SER A 1 81 ? -4.070 -5.166 2.831 1.00 96.44 81 SER A C 1
ATOM 630 O O . SER A 1 81 ? -5.223 -5.071 2.409 1.00 96.44 81 SER A O 1
ATOM 632 N N . VAL A 1 82 ? -3.790 -5.627 4.049 1.00 96.56 82 VAL A N 1
ATOM 633 C CA . VAL A 1 82 ? -4.810 -5.744 5.094 1.00 96.56 82 VAL A CA 1
ATOM 634 C C . VAL A 1 82 ? -4.861 -4.424 5.843 1.00 96.56 82 VAL A C 1
ATOM 636 O O . VAL A 1 82 ? -3.844 -3.955 6.350 1.00 96.56 82 VAL A O 1
ATOM 639 N N . VAL A 1 83 ? -6.048 -3.843 5.933 1.00 96.62 83 VAL A N 1
ATOM 640 C CA . VAL A 1 83 ? -6.287 -2.557 6.577 1.00 96.62 83 VAL A CA 1
ATOM 641 C C . VAL A 1 83 ? -7.129 -2.774 7.820 1.00 96.62 83 VAL A C 1
ATOM 643 O O . VAL A 1 83 ? -8.123 -3.499 7.780 1.00 96.62 83 VAL A O 1
ATOM 646 N N . TYR A 1 84 ? -6.736 -2.145 8.922 1.00 97.12 84 TYR A N 1
ATOM 647 C CA . TYR A 1 84 ? -7.562 -2.038 10.117 1.00 97.12 84 TYR A CA 1
ATOM 648 C C . TYR A 1 84 ? -8.338 -0.719 10.091 1.00 97.12 84 TYR A C 1
ATOM 650 O O . TYR A 1 84 ? -7.727 0.344 10.006 1.00 97.12 84 TYR A O 1
ATOM 658 N N . ASP A 1 85 ? -9.666 -0.795 10.164 1.00 96.50 85 ASP A N 1
ATOM 659 C CA . ASP A 1 85 ? -10.557 0.356 10.317 1.00 96.50 85 ASP A CA 1
ATOM 660 C C . ASP A 1 85 ? -10.895 0.515 11.803 1.00 96.50 85 ASP A C 1
ATOM 662 O O . ASP A 1 85 ? -11.631 -0.293 12.379 1.00 96.50 85 ASP A O 1
ATOM 666 N N . ALA A 1 86 ? -10.343 1.548 12.434 1.00 95.50 86 ALA A N 1
ATOM 667 C CA . ALA A 1 86 ? -10.558 1.806 13.853 1.00 95.50 86 ALA A CA 1
ATOM 668 C C . ALA A 1 86 ? -11.951 2.383 14.156 1.00 95.50 86 ALA A C 1
ATOM 670 O O . ALA A 1 86 ? -12.395 2.320 15.301 1.00 95.50 86 ALA A O 1
ATOM 671 N N . GLU A 1 87 ? -12.642 2.943 13.159 1.00 95.69 87 GLU A N 1
ATOM 672 C CA . GLU A 1 87 ? -13.993 3.488 13.315 1.00 95.69 87 GLU A CA 1
ATOM 673 C C . GLU A 1 87 ? -15.043 2.375 13.250 1.00 95.69 87 GLU A C 1
ATOM 675 O O . GLU A 1 87 ? -15.940 2.320 14.092 1.00 95.69 87 GLU A O 1
ATOM 680 N N . ALA A 1 88 ? -14.896 1.445 12.304 1.00 95.56 88 ALA A N 1
ATOM 681 C CA . ALA A 1 88 ? -15.758 0.269 12.181 1.00 95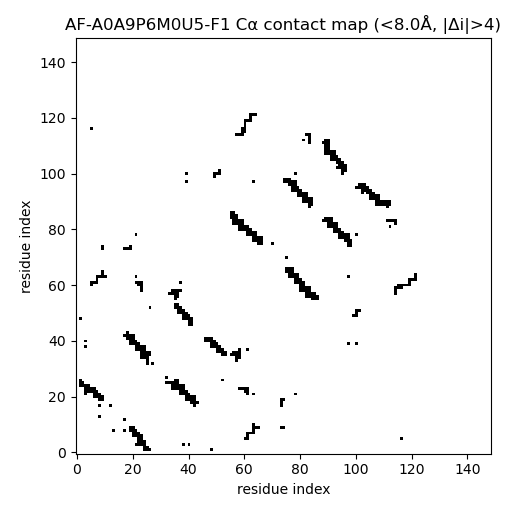.56 88 ALA A CA 1
ATOM 682 C C . ALA A 1 88 ? -15.337 -0.907 13.087 1.00 95.56 88 ALA A C 1
ATOM 684 O O . ALA A 1 88 ? -16.106 -1.855 13.254 1.00 95.56 88 ALA A O 1
ATOM 685 N N . ASN A 1 89 ? -14.135 -0.848 13.673 1.00 95.81 89 ASN A N 1
ATOM 686 C CA . ASN A 1 89 ? -13.531 -1.898 14.498 1.00 95.81 89 ASN A CA 1
ATOM 687 C C . ASN A 1 89 ? -13.500 -3.266 13.787 1.00 95.81 89 ASN A C 1
ATOM 689 O O . ASN A 1 89 ? -13.882 -4.295 14.347 1.00 95.81 89 ASN A O 1
ATOM 693 N N . HIS A 1 90 ? -13.056 -3.267 12.529 1.00 96.56 90 HIS A N 1
ATOM 694 C CA . 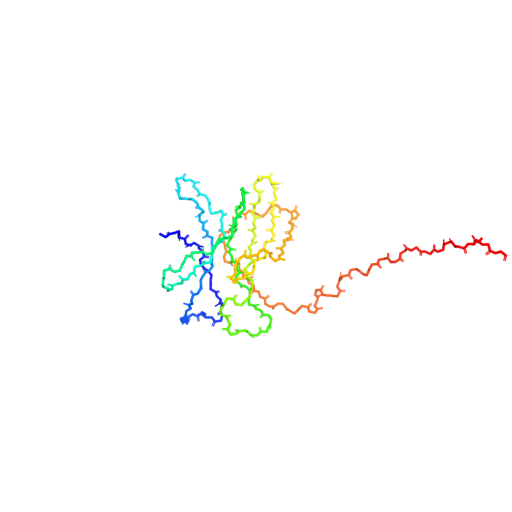HIS A 1 90 ? -12.850 -4.478 11.737 1.00 96.56 90 HIS A CA 1
ATOM 695 C C . HIS A 1 90 ? -11.596 -4.368 10.870 1.00 96.56 90 HIS A C 1
ATOM 697 O O . HIS A 1 90 ? -10.990 -3.303 10.752 1.00 96.56 90 HIS A O 1
ATOM 703 N N . SER A 1 91 ? -11.224 -5.468 10.223 1.00 97.69 91 SER A N 1
ATOM 704 C CA . SER A 1 91 ? -10.193 -5.455 9.190 1.00 97.69 91 SER A CA 1
ATOM 705 C C . SER A 1 91 ? -10.786 -5.775 7.827 1.00 97.69 91 SER A C 1
ATOM 707 O O . SER A 1 91 ? -11.797 -6.469 7.716 1.00 97.69 91 SER A O 1
ATOM 709 N N . PHE A 1 92 ? -10.139 -5.299 6.772 1.00 97.75 92 PHE A N 1
ATOM 710 C CA . PHE A 1 92 ? -10.486 -5.651 5.404 1.00 97.75 92 PHE A CA 1
ATOM 711 C C . PHE A 1 92 ? -9.242 -5.869 4.552 1.00 97.75 92 PHE A C 1
ATOM 713 O O . PHE A 1 92 ? -8.191 -5.277 4.785 1.00 97.75 92 PHE A O 1
ATOM 720 N N . VAL A 1 93 ? -9.367 -6.723 3.541 1.00 97.62 93 VAL A N 1
ATOM 721 C CA . VAL A 1 93 ? -8.388 -6.825 2.460 1.00 97.62 93 VAL A CA 1
ATOM 722 C C . VAL A 1 93 ? -8.726 -5.760 1.431 1.00 97.62 93 VAL A C 1
ATOM 724 O O . VAL A 1 93 ? -9.844 -5.726 0.914 1.00 97.62 93 VAL A O 1
ATOM 727 N N . LEU A 1 94 ? -7.756 -4.907 1.141 1.00 98.44 94 LEU A N 1
ATOM 728 C CA . LEU A 1 94 ? -7.821 -3.857 0.141 1.00 98.44 94 LEU A CA 1
ATOM 729 C C . LEU A 1 94 ? -7.038 -4.282 -1.098 1.00 98.44 94 LEU A C 1
ATOM 731 O O . LEU A 1 94 ? -5.906 -4.752 -0.980 1.00 98.44 94 LEU A O 1
ATOM 735 N N . VAL A 1 95 ? -7.619 -4.073 -2.278 1.00 98.62 95 VAL A N 1
ATOM 736 C CA . VAL A 1 95 ? -6.949 -4.270 -3.566 1.00 98.62 95 VAL A CA 1
ATOM 737 C C . VAL A 1 95 ? -6.939 -2.946 -4.314 1.00 98.62 95 VAL A C 1
ATOM 739 O O . VAL A 1 95 ? -7.997 -2.412 -4.649 1.00 98.62 95 VAL A O 1
ATOM 742 N N . LEU A 1 96 ? -5.745 -2.436 -4.594 1.00 98.88 96 LEU A N 1
ATOM 743 C CA . LEU A 1 96 ? -5.510 -1.183 -5.304 1.00 98.88 96 LEU A CA 1
ATOM 744 C C . LEU A 1 96 ? -4.898 -1.454 -6.676 1.00 98.88 96 LEU A C 1
ATOM 746 O O . LEU A 1 96 ? -4.043 -2.328 -6.807 1.00 98.88 96 LEU A O 1
ATOM 750 N N . ASP A 1 97 ? -5.284 -0.685 -7.689 1.00 98.62 97 ASP A N 1
ATOM 751 C CA . ASP A 1 97 ? -4.551 -0.648 -8.953 1.00 98.62 97 ASP A CA 1
ATOM 752 C C . ASP A 1 97 ? -3.139 -0.100 -8.696 1.00 98.62 97 ASP A C 1
ATOM 754 O O . ASP A 1 97 ? -2.972 0.972 -8.112 1.00 98.62 97 ASP A O 1
ATOM 758 N N . ALA A 1 98 ? -2.095 -0.830 -9.091 1.00 98.44 98 ALA A N 1
ATOM 759 C CA . ALA A 1 98 ? -0.726 -0.417 -8.787 1.00 98.44 98 ALA A CA 1
ATOM 760 C C . ALA A 1 98 ? -0.301 0.850 -9.559 1.00 98.44 98 ALA A C 1
ATOM 762 O O . ALA A 1 98 ? 0.694 1.496 -9.199 1.00 98.44 98 ALA A O 1
ATOM 763 N N . LYS A 1 99 ? -1.043 1.247 -10.600 1.00 97.94 99 LYS A N 1
ATOM 764 C CA . LYS A 1 99 ? -0.745 2.431 -11.403 1.00 97.94 99 LYS A CA 1
ATOM 765 C C . LYS A 1 99 ? -1.107 3.728 -10.689 1.00 97.94 99 LYS A C 1
ATOM 767 O O . LYS A 1 99 ? -0.270 4.630 -10.636 1.00 97.94 99 LYS A O 1
ATOM 772 N N . ASP A 1 100 ? -2.318 3.808 -10.155 1.00 97.94 100 ASP A N 1
ATOM 773 C CA . ASP A 1 100 ? -2.913 5.043 -9.631 1.00 97.94 100 ASP A CA 1
ATOM 774 C C . ASP A 1 100 ? -3.492 4.908 -8.214 1.00 97.94 100 ASP A C 1
ATOM 776 O O . ASP A 1 100 ? -4.042 5.871 -7.686 1.00 97.94 100 ASP A O 1
ATOM 780 N N . LEU A 1 101 ? -3.326 3.740 -7.583 1.00 98.38 101 LEU A N 1
ATOM 781 C CA . LEU A 1 101 ? -3.860 3.404 -6.263 1.00 98.38 101 LEU A CA 1
ATOM 782 C C . LEU A 1 101 ? -5.382 3.561 -6.141 1.00 98.38 101 LEU A C 1
ATOM 784 O O . LEU A 1 101 ? -5.906 3.710 -5.035 1.00 98.38 101 LEU A O 1
ATOM 788 N N . THR A 1 102 ? -6.112 3.489 -7.255 1.00 98.62 102 THR A N 1
ATOM 789 C CA . THR A 1 102 ? -7.573 3.412 -7.217 1.00 98.62 102 THR A CA 1
ATOM 790 C C . THR A 1 102 ? -8.019 2.081 -6.620 1.00 98.62 102 THR A C 1
ATOM 792 O O . THR A 1 102 ? -7.471 1.018 -6.921 1.00 98.62 102 THR A O 1
ATOM 795 N N . GLU A 1 103 ? -9.024 2.120 -5.747 1.00 98.69 103 GLU A N 1
ATOM 796 C CA . GLU A 1 103 ? -9.570 0.911 -5.135 1.00 98.69 103 GLU A CA 1
ATOM 797 C C . GLU A 1 103 ? -10.302 0.060 -6.182 1.00 98.69 103 GLU A C 1
ATOM 799 O O . GLU A 1 103 ? -11.262 0.497 -6.817 1.00 98.69 103 GLU A O 1
ATOM 804 N N . LYS A 1 104 ? -9.831 -1.176 -6.363 1.00 98.50 104 LYS A N 1
ATOM 805 C CA . LYS A 1 104 ? -10.385 -2.166 -7.295 1.00 98.50 104 LYS A CA 1
ATOM 806 C C . LYS A 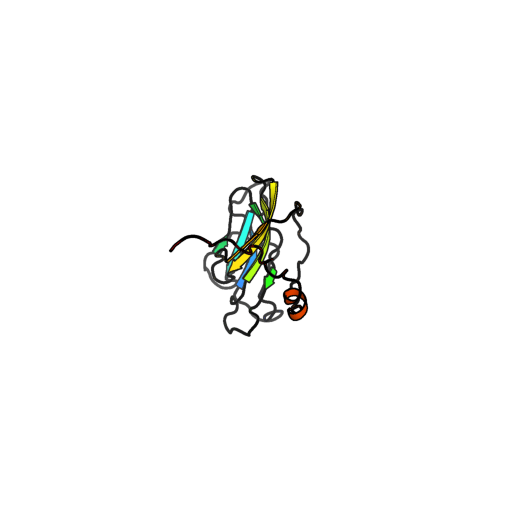1 104 ? -11.372 -3.102 -6.617 1.00 98.50 104 LYS A C 1
ATOM 808 O O . LYS A 1 104 ? -12.335 -3.528 -7.250 1.00 98.50 104 LYS A O 1
ATOM 813 N N . ALA A 1 105 ? -11.091 -3.469 -5.370 1.00 98.50 105 ALA A N 1
ATOM 814 C CA . ALA A 1 105 ? -11.913 -4.373 -4.583 1.00 98.50 105 ALA A CA 1
ATOM 815 C C . ALA A 1 105 ? -11.608 -4.243 -3.087 1.00 98.50 105 ALA A C 1
ATOM 817 O O . ALA A 1 105 ? -10.510 -3.847 -2.686 1.00 98.50 105 ALA A O 1
ATOM 818 N N . ARG A 1 106 ? -12.581 -4.666 -2.278 1.00 98.31 106 ARG A N 1
ATOM 819 C CA . ARG A 1 106 ? -12.498 -4.746 -0.823 1.00 98.31 106 ARG A CA 1
ATOM 820 C C . ARG A 1 106 ? -13.222 -5.988 -0.327 1.00 98.31 106 ARG A C 1
ATOM 822 O O . ARG A 1 106 ? -14.327 -6.274 -0.783 1.00 98.31 106 ARG A O 1
ATOM 829 N N . ALA A 1 107 ? -12.626 -6.692 0.629 1.00 98.19 107 ALA A N 1
ATOM 830 C CA . ALA A 1 107 ? -13.260 -7.811 1.321 1.00 98.19 107 ALA A CA 1
ATOM 831 C C . ALA A 1 107 ? -13.155 -7.619 2.836 1.00 98.19 107 ALA A C 1
ATOM 833 O O . ALA A 1 107 ? -12.052 -7.565 3.375 1.00 98.19 107 ALA A O 1
ATOM 834 N N . ILE A 1 108 ? -14.297 -7.515 3.519 1.00 97.94 108 ILE A N 1
ATOM 835 C CA . ILE A 1 108 ? -14.343 -7.410 4.982 1.00 97.94 108 ILE A CA 1
ATOM 836 C C . ILE A 1 108 ? -13.966 -8.759 5.595 1.00 97.94 108 ILE A C 1
ATOM 838 O O . ILE A 1 108 ? -14.447 -9.803 5.152 1.00 97.94 108 ILE A O 1
ATOM 842 N N . LEU A 1 109 ? -13.105 -8.735 6.607 1.00 96.25 109 LEU A N 1
ATOM 843 C CA . LEU A 1 109 ? -12.682 -9.924 7.332 1.00 96.25 109 LEU A CA 1
ATOM 844 C C . LEU A 1 109 ? -13.614 -10.180 8.526 1.00 96.25 109 LEU A C 1
ATOM 846 O O . LEU A 1 109 ? -14.083 -9.229 9.151 1.00 96.25 109 LEU A O 1
ATOM 850 N N . PRO A 1 110 ? -13.886 -11.456 8.860 1.00 94.62 110 PRO A N 1
ATOM 851 C CA . PRO A 1 110 ? -14.751 -11.806 9.987 1.00 94.62 110 PRO A CA 1
ATOM 852 C C . PRO A 1 110 ? -14.120 -11.475 11.345 1.00 94.62 110 PRO A C 1
ATOM 854 O O . PRO A 1 110 ? -14.837 -11.332 12.327 1.00 94.62 110 PRO A O 1
ATOM 857 N N . GLU A 1 111 ? -12.793 -11.351 11.387 1.00 94.25 111 GLU A N 1
ATOM 858 C CA . GLU A 1 111 ? -12.009 -11.081 12.587 1.00 94.25 111 GLU A CA 1
ATOM 859 C C . GLU A 1 111 ? -11.088 -9.882 12.358 1.00 94.25 111 GLU A C 1
ATOM 861 O O . GLU A 1 111 ? -10.662 -9.605 11.229 1.00 94.25 111 GLU A O 1
ATOM 866 N N . ILE A 1 112 ? -10.737 -9.200 13.447 1.00 95.38 112 ILE A N 1
ATOM 867 C CA . ILE A 1 112 ? -9.707 -8.162 13.421 1.00 95.38 112 ILE A CA 1
ATOM 868 C C . ILE A 1 112 ? -8.355 -8.834 13.199 1.00 95.38 112 ILE A C 1
ATOM 870 O O . ILE A 1 112 ? -7.934 -9.702 13.966 1.00 95.38 112 ILE A O 1
ATOM 874 N N . VAL A 1 113 ? -7.651 -8.390 12.164 1.00 92.12 113 VAL A N 1
ATOM 875 C CA . VAL A 1 113 ? -6.259 -8.750 11.921 1.00 92.12 113 VAL A CA 1
ATOM 876 C C . VAL A 1 113 ? -5.390 -7.654 12.532 1.00 92.12 113 VAL A C 1
ATOM 878 O O . VAL A 1 113 ? -5.465 -6.507 12.084 1.00 92.12 113 VAL A O 1
ATOM 881 N N . PRO A 1 114 ? -4.570 -7.970 13.551 1.00 85.81 114 PRO A N 1
ATOM 882 C CA . PRO A 1 114 ? -3.637 -7.006 14.112 1.00 85.81 114 PRO A CA 1
ATOM 883 C C . PRO A 1 114 ? -2.691 -6.470 13.039 1.00 85.81 114 PRO A C 1
ATOM 885 O O . PRO A 1 114 ? -2.263 -7.216 12.156 1.00 85.81 114 PRO A O 1
ATOM 888 N N . LEU A 1 115 ? -2.332 -5.192 13.151 1.00 82.00 115 LEU A N 1
ATOM 889 C CA . LEU A 1 115 ? -1.369 -4.567 12.248 1.00 82.00 115 LEU A CA 1
ATOM 890 C C . LEU A 1 115 ? -0.060 -5.353 12.268 1.00 82.00 115 LEU A C 1
ATOM 892 O O . LEU A 1 115 ? 0.540 -5.557 13.327 1.00 82.00 115 LEU A O 1
ATOM 896 N N . SER A 1 116 ? 0.349 -5.819 11.090 1.00 75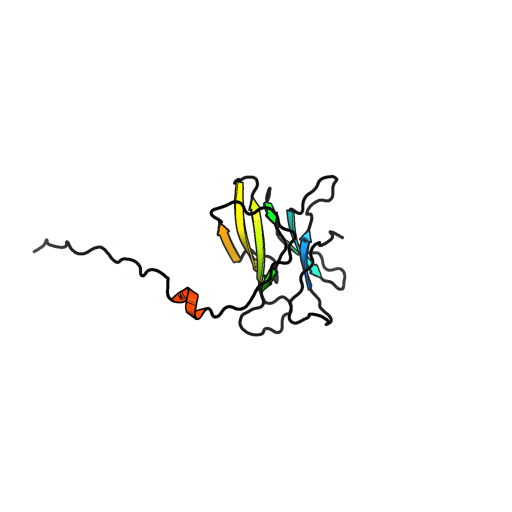.94 116 SER A N 1
ATOM 897 C CA . SER A 1 116 ? 1.534 -6.652 10.933 1.00 75.94 116 SER A CA 1
ATOM 898 C C . SER A 1 116 ? 2.578 -5.968 10.064 1.00 75.94 116 SER A C 1
ATOM 900 O O . SER A 1 116 ? 2.277 -5.423 9.002 1.00 75.94 116 SER A O 1
ATOM 902 N N . PHE A 1 117 ? 3.827 -6.071 10.512 1.00 72.62 117 PHE A N 1
ATOM 903 C CA . PHE A 1 117 ? 5.030 -5.628 9.804 1.00 72.62 117 PHE A CA 1
ATOM 904 C C . PHE A 1 117 ? 5.835 -6.817 9.248 1.00 72.62 117 PHE A C 1
ATOM 906 O O . PHE A 1 117 ? 7.044 -6.730 9.046 1.00 72.62 117 PHE A O 1
ATOM 913 N N . THR A 1 118 ? 5.192 -7.979 9.107 1.00 72.06 118 THR A N 1
ATOM 914 C CA . THR A 1 118 ? 5.814 -9.185 8.551 1.00 72.06 118 THR A CA 1
ATOM 915 C C . THR A 1 118 ? 5.688 -9.218 7.032 1.00 72.06 118 THR A C 1
ATOM 917 O O . THR A 1 118 ? 4.577 -9.033 6.541 1.00 72.06 118 THR A O 1
ATOM 920 N N . ASN A 1 119 ? 6.760 -9.635 6.342 1.00 68.81 119 ASN A N 1
ATOM 921 C CA . ASN A 1 119 ? 6.824 -9.804 4.883 1.00 68.81 119 ASN A CA 1
ATOM 922 C C . ASN A 1 119 ? 5.723 -10.730 4.336 1.00 68.81 119 ASN A C 1
ATOM 924 O O . ASN A 1 119 ? 5.924 -11.939 4.171 1.00 68.81 119 ASN A O 1
ATOM 928 N N . GLY A 1 120 ? 4.564 -10.159 4.011 1.00 77.94 120 GLY A N 1
ATOM 929 C CA . GLY A 1 120 ? 3.508 -10.845 3.278 1.00 77.94 120 GLY A CA 1
ATOM 930 C C . GLY A 1 120 ? 4.017 -11.269 1.899 1.00 77.94 120 GLY A C 1
ATOM 931 O O . GLY A 1 120 ? 4.716 -10.513 1.214 1.00 77.94 120 GLY A O 1
ATOM 932 N N . CYS A 1 121 ? 3.674 -12.480 1.465 1.00 83.06 121 CYS A N 1
ATOM 933 C CA . CYS A 1 121 ? 4.032 -12.967 0.138 1.00 83.06 121 CYS A CA 1
ATOM 934 C C . CYS A 1 121 ? 2.786 -13.348 -0.656 1.00 83.06 121 CYS A C 1
ATOM 936 O O . CYS A 1 121 ? 1.809 -13.861 -0.114 1.00 83.06 121 CYS A O 1
ATOM 938 N N . PHE A 1 122 ? 2.845 -13.090 -1.957 1.00 86.50 122 PHE A N 1
ATOM 939 C CA . PHE A 1 122 ? 1.900 -13.628 -2.915 1.00 86.50 122 PHE A CA 1
ATOM 940 C C . PHE A 1 122 ? 2.568 -14.798 -3.634 1.00 86.50 122 PHE A C 1
ATOM 942 O O . PHE A 1 122 ? 3.688 -14.671 -4.130 1.00 86.50 122 PHE A O 1
ATOM 949 N N . ALA A 1 123 ? 1.871 -15.926 -3.694 1.00 83.69 123 ALA A N 1
ATOM 950 C CA . ALA A 1 123 ? 2.263 -17.075 -4.488 1.00 83.69 123 ALA A CA 1
ATOM 951 C C . ALA A 1 123 ? 1.143 -17.377 -5.481 1.00 83.69 123 ALA A C 1
ATOM 953 O O . ALA A 1 123 ? -0.028 -17.427 -5.101 1.00 83.69 123 ALA A O 1
ATOM 954 N N . LEU A 1 124 ? 1.502 -17.605 -6.745 1.00 76.25 124 LEU A N 1
ATOM 955 C CA . LEU A 1 124 ? 0.554 -18.130 -7.720 1.00 76.25 124 LEU A CA 1
ATOM 956 C C . LEU A 1 124 ? 0.095 -19.516 -7.259 1.00 76.25 124 LEU A C 1
ATOM 958 O O . LEU A 1 124 ? 0.886 -20.456 -7.197 1.00 76.25 124 LEU A O 1
ATOM 962 N N . GLY A 1 125 ? -1.185 -19.628 -6.918 1.00 64.75 125 GLY A N 1
ATOM 963 C CA . GLY A 1 125 ? -1.838 -20.912 -6.710 1.00 64.75 125 GLY A CA 1
ATOM 964 C C . GLY A 1 125 ? -2.290 -21.518 -8.036 1.00 64.75 125 GLY A C 1
ATOM 965 O O . GLY A 1 125 ? -2.556 -20.803 -9.003 1.00 64.75 125 GLY A O 1
ATOM 966 N N . ASP A 1 126 ? -2.445 -22.840 -8.065 1.00 58.78 126 ASP A N 1
ATOM 967 C CA . ASP A 1 126 ? -3.298 -23.479 -9.063 1.00 58.78 126 ASP A CA 1
ATOM 968 C C . ASP A 1 126 ? -4.759 -23.102 -8.759 1.00 58.78 126 ASP A C 1
ATOM 970 O O . ASP A 1 126 ? -5.410 -23.680 -7.883 1.00 58.78 126 ASP A O 1
ATOM 974 N N . ILE A 1 127 ? -5.259 -22.071 -9.445 1.00 54.88 127 ILE A N 1
ATOM 975 C CA . ILE A 1 127 ? -6.611 -21.527 -9.246 1.00 54.88 127 ILE A CA 1
ATOM 976 C C . ILE A 1 127 ? -7.722 -22.520 -9.618 1.00 54.88 127 ILE A C 1
ATOM 978 O O . ILE A 1 127 ? -8.881 -22.290 -9.275 1.00 54.88 127 ILE A O 1
ATOM 982 N N . SER A 1 128 ? -7.387 -23.646 -10.264 1.00 52.53 128 SER A N 1
ATOM 983 C CA . SER A 1 128 ? -8.360 -24.684 -10.617 1.00 52.53 128 SER A CA 1
ATOM 984 C C . SER A 1 128 ? -9.030 -25.322 -9.393 1.00 52.53 128 SER A C 1
ATOM 986 O O . SER A 1 128 ? -10.178 -25.754 -9.488 1.00 52.53 128 SER A O 1
ATOM 988 N N . ARG A 1 129 ? -8.373 -25.318 -8.223 1.00 47.34 129 ARG A N 1
ATOM 989 C CA . ARG A 1 129 ? -8.947 -25.847 -6.972 1.00 47.34 129 ARG A CA 1
ATOM 990 C C . ARG A 1 129 ? -10.010 -24.943 -6.343 1.00 47.34 129 ARG A C 1
ATOM 992 O O . ARG A 1 129 ? -10.965 -25.458 -5.779 1.00 47.34 129 ARG A O 1
ATOM 999 N N . GLY A 1 130 ? -9.876 -23.618 -6.442 1.00 44.03 130 GLY A N 1
ATOM 1000 C CA . GLY A 1 130 ? -10.798 -22.668 -5.796 1.00 44.03 130 GLY A CA 1
ATOM 1001 C C . GLY A 1 130 ? -12.128 -22.472 -6.534 1.00 44.03 130 GLY A C 1
ATOM 1002 O O . GLY A 1 130 ? -13.118 -22.071 -5.933 1.00 44.03 130 GLY A O 1
ATOM 1003 N N . MET A 1 131 ? -12.171 -22.785 -7.831 1.00 47.06 131 MET A N 1
ATOM 1004 C CA . MET A 1 131 ? -13.384 -22.693 -8.658 1.00 47.06 131 MET A CA 1
ATOM 1005 C C . MET A 1 131 ? -14.300 -23.923 -8.551 1.00 47.06 131 MET A C 1
ATOM 1007 O O . MET A 1 131 ? -15.419 -23.881 -9.055 1.00 47.06 131 MET A O 1
ATOM 1011 N N . GLN A 1 132 ? -13.859 -25.008 -7.905 1.00 43.84 132 GLN A N 1
ATOM 1012 C CA . GLN A 1 132 ? -14.648 -26.241 -7.772 1.00 43.84 132 GLN A CA 1
ATOM 1013 C C . GLN A 1 132 ? -15.639 -26.223 -6.598 1.00 43.84 132 GLN A C 1
ATOM 1015 O O . GLN A 1 132 ? -16.520 -27.076 -6.554 1.00 43.84 132 GLN A O 1
ATOM 1020 N N . GLU A 1 133 ? -15.544 -25.252 -5.684 1.00 42.50 133 GLU A N 1
ATOM 1021 C CA . GLU A 1 133 ? -16.369 -25.208 -4.464 1.00 42.50 133 GLU A CA 1
ATOM 1022 C C . GLU A 1 133 ? -17.329 -24.013 -4.385 1.00 42.50 133 GLU A C 1
ATOM 1024 O O . GLU A 1 133 ? -17.882 -23.742 -3.322 1.00 42.50 133 GLU A O 1
ATOM 1029 N N . ALA A 1 134 ? -17.585 -23.299 -5.486 1.00 41.47 134 ALA A N 1
ATOM 1030 C CA . ALA A 1 134 ? -18.699 -22.354 -5.498 1.00 41.47 134 ALA A CA 1
ATOM 1031 C C . ALA A 1 134 ? -20.012 -23.157 -5.401 1.00 41.47 134 ALA A C 1
ATOM 1033 O O . ALA A 1 134 ? -20.309 -23.924 -6.325 1.00 41.47 134 ALA A O 1
ATOM 1034 N N . PRO A 1 135 ? -20.810 -23.023 -4.321 1.00 43.06 135 PRO A N 1
ATOM 1035 C CA . PRO A 1 135 ? -22.088 -23.708 -4.242 1.00 43.06 135 PRO A CA 1
ATOM 1036 C C . PRO A 1 135 ? -22.944 -23.209 -5.399 1.00 43.06 135 PRO A C 1
ATOM 1038 O O . PRO A 1 135 ? -23.121 -22.001 -5.576 1.00 43.06 135 PRO A O 1
ATOM 1041 N N . SER A 1 136 ? -23.454 -24.133 -6.211 1.00 46.28 136 SER A N 1
ATOM 1042 C CA . SER A 1 136 ? -24.445 -23.793 -7.225 1.00 46.28 136 SER A CA 1
ATOM 1043 C C . SER A 1 136 ? -25.607 -23.067 -6.536 1.00 46.28 136 SER A C 1
ATOM 1045 O O . SER A 1 136 ? -26.012 -23.508 -5.453 1.00 46.28 136 SER A O 1
ATOM 1047 N N . PRO A 1 137 ? -26.152 -21.979 -7.113 1.00 42.06 137 PRO A N 1
ATOM 1048 C CA . PRO A 1 137 ? -27.345 -21.354 -6.564 1.00 42.06 137 PRO A CA 1
ATOM 1049 C C . PRO A 1 137 ? -28.409 -22.440 -6.430 1.00 42.06 137 PRO A C 1
ATOM 1051 O O . PRO A 1 137 ? -28.752 -23.090 -7.420 1.00 42.06 137 PRO A O 1
ATOM 1054 N N . GLN A 1 138 ? -28.874 -22.693 -5.207 1.00 44.25 138 GLN A N 1
ATOM 1055 C CA . GLN A 1 138 ? -29.988 -23.604 -4.990 1.00 44.25 138 GLN A CA 1
ATOM 1056 C C . GLN A 1 138 ? -31.215 -22.970 -5.639 1.00 44.25 138 GLN A C 1
ATOM 1058 O O . GLN A 1 138 ? -31.832 -22.062 -5.088 1.00 44.25 138 GLN A O 1
ATOM 1063 N N . GLY A 1 139 ? -31.521 -23.417 -6.854 1.00 43.47 139 GLY A N 1
ATOM 1064 C CA . GLY A 1 139 ? -32.766 -23.109 -7.527 1.00 43.47 139 GLY A CA 1
ATOM 1065 C C . GLY A 1 139 ? -33.897 -23.810 -6.792 1.00 43.47 139 GLY A C 1
ATOM 1066 O O . GLY A 1 139 ? -34.139 -24.987 -7.020 1.00 43.47 139 GLY A O 1
ATOM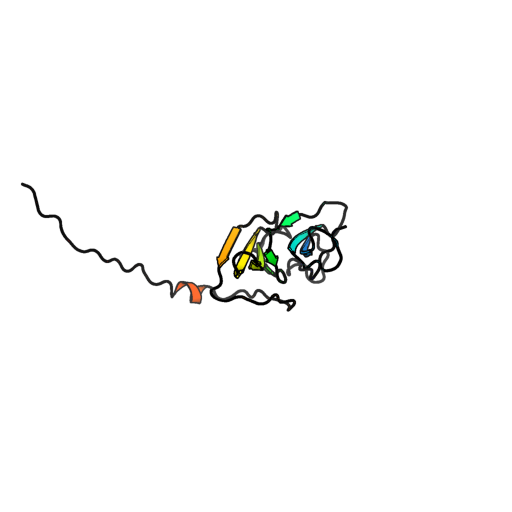 1067 N N . ASN A 1 140 ? -34.574 -23.075 -5.918 1.00 42.06 140 ASN A N 1
ATOM 1068 C CA . ASN A 1 140 ? -35.920 -23.391 -5.472 1.00 42.06 140 ASN A CA 1
ATOM 1069 C C . ASN A 1 140 ? -36.800 -22.212 -5.870 1.00 42.06 140 ASN A C 1
ATOM 1071 O O . ASN A 1 140 ? -36.643 -21.149 -5.282 1.00 42.06 140 ASN A O 1
ATOM 1075 N N . VAL A 1 141 ? -37.677 -22.404 -6.857 1.00 40.34 141 VAL A N 1
ATOM 1076 C CA . VAL A 1 141 ? -39.138 -22.405 -6.666 1.00 40.34 141 VAL A CA 1
ATOM 1077 C C . VAL A 1 141 ? -39.738 -23.203 -7.830 1.00 40.34 141 VAL A C 1
ATOM 1079 O O . VAL A 1 141 ? -39.558 -22.842 -8.991 1.00 40.34 141 VAL A O 1
ATOM 1082 N N . SER A 1 142 ? -40.410 -24.303 -7.503 1.00 45.38 142 SER A N 1
ATOM 1083 C CA . SER A 1 142 ? -41.400 -24.956 -8.357 1.00 45.38 142 SER A CA 1
ATOM 1084 C C . SER A 1 142 ? -42.784 -24.381 -8.053 1.00 45.38 142 SER A C 1
ATOM 1086 O O . SER A 1 142 ? -43.109 -24.217 -6.878 1.00 45.38 142 SER A O 1
ATOM 1088 N N . ASP A 1 143 ? -43.537 -24.174 -9.132 1.00 46.00 143 ASP A N 1
ATOM 1089 C CA . ASP A 1 143 ? -44.995 -24.224 -9.289 1.00 46.00 143 ASP A CA 1
ATOM 1090 C C . ASP A 1 143 ? -45.876 -23.236 -8.505 1.00 46.00 143 ASP A C 1
ATOM 1092 O O . ASP A 1 143 ? -45.998 -23.316 -7.289 1.00 46.00 143 ASP A O 1
ATOM 1096 N N . ASP A 1 144 ? -46.544 -22.341 -9.245 1.00 46.88 144 ASP A N 1
ATOM 1097 C CA . ASP A 1 144 ? -48.017 -22.283 -9.307 1.00 46.88 144 ASP A CA 1
ATOM 1098 C C . ASP A 1 144 ? -48.467 -21.226 -10.341 1.00 46.88 144 ASP A C 1
ATOM 1100 O O . ASP A 1 144 ? -48.496 -20.032 -10.057 1.00 46.88 144 ASP A O 1
ATOM 1104 N N . GLU A 1 145 ? -48.847 -21.668 -11.545 1.00 42.19 145 GLU A N 1
ATOM 1105 C CA . GLU A 1 145 ? -49.757 -20.922 -12.432 1.00 42.19 145 GLU A CA 1
ATOM 1106 C C . GLU A 1 145 ? -50.849 -21.885 -12.938 1.00 42.19 145 GLU A C 1
ATOM 1108 O O . GLU A 1 145 ? -50.660 -22.663 -13.875 1.00 42.19 145 GLU A O 1
ATOM 1113 N N . GLN A 1 146 ? -52.000 -21.850 -12.262 1.00 43.94 146 GLN A N 1
ATOM 1114 C CA . GLN A 1 146 ? -53.320 -22.181 -12.806 1.00 43.94 146 GLN A CA 1
ATOM 1115 C C . GLN A 1 146 ? -54.208 -20.931 -12.674 1.00 43.94 146 GLN A C 1
ATOM 1117 O O . GLN A 1 146 ? -54.013 -20.174 -11.727 1.00 43.94 146 GLN A O 1
ATOM 1122 N N . GLU A 1 147 ? -55.196 -20.810 -13.578 1.00 41.59 147 GLU A N 1
ATOM 1123 C CA . GLU A 1 147 ? -56.103 -19.671 -13.894 1.00 41.59 147 GLU A CA 1
ATOM 1124 C C . GLU A 1 147 ? -55.552 -18.810 -15.051 1.00 41.59 147 GLU A C 1
ATOM 1126 O O . GLU A 1 147 ? -54.442 -18.307 -14.959 1.00 41.59 147 GLU A O 1
ATOM 1131 N N . GLU A 1 148 ? -56.172 -18.623 -16.222 1.00 41.56 148 GLU A N 1
ATOM 1132 C CA . GLU A 1 148 ? -57.532 -18.762 -16.798 1.00 41.56 148 GLU A CA 1
ATOM 1133 C C . GLU A 1 148 ? -57.341 -19.318 -18.251 1.00 41.56 148 GLU A C 1
ATOM 1135 O O . GLU A 1 148 ? -56.234 -19.229 -18.781 1.00 41.56 148 GLU A O 1
ATOM 1140 N N . GLU A 1 149 ? -58.239 -19.981 -18.991 1.00 38.56 149 GLU A N 1
ATOM 1141 C CA . GLU A 1 149 ? -59.662 -19.792 -19.324 1.00 38.56 149 GLU A CA 1
ATOM 1142 C C . GLU A 1 149 ? -60.172 -21.072 -20.040 1.00 38.56 149 GLU A C 1
ATOM 1144 O O . GLU A 1 149 ? -59.369 -21.707 -20.772 1.00 38.56 149 GLU A O 1
#

Sequence (149 aa):
TPGVELPRINPIYHGLDYKYTWGVGLTEQGPGEMYDCIMKLHVKGDAEPIVWSQKNCYPSEAVFVPPPVFDQSEDAGVVVSVVYDAEANHSFVLVLDAKDLTEKARAILPEIVPLSFTNGCFALGDISRGMQEAPSPQGNVSDDEQEEE

Nearest PDB structures (foldseek):
  6vcf-assembly2_B  TM=9.433E-01  e=1.300E-09  Nitrosotalea devaniterrae
  6vcf-assembly1_A  TM=9.227E-01  e=1.106E-09  Nitrosotalea devaniterrae
  6vcf-assembly6_F  TM=9.384E-01  e=2.014E-08  Nitrosotalea devaniterrae
  6vcf-assembly5_E  TM=9.301E-01  e=2.143E-07  Nitrosotalea devaniterrae
  6vch-assembly6_F  TM=9.308E-01  e=1.824E-07  Nitrosotalea devaniterrae

Radius of gyration: 20.63 Å; Cα contacts (8 Å, |Δi|>4): 281; chains: 1; bounding box: 78×41×38 Å

InterPro domains:
  IPR004294 Carotenoid oxygenase [PF03055] (3-117)
  IPR004294 Carotenoid oxygenase [PTHR10543] (4-122)

Foldseek 3Di:
DFDFDLWDFQPVQVVHDDQKIKHFTFPDDDPPDAGFWIWIDGPDDDDDIQIDGDPQKHWATKEWDADPDDDPDRQHGWIWTWIQRPVVRFIKIWIARSPRRHTPDIGTDPHHDPRDHDDDYDDDDPCVVVVVPPPDPPDDDDDDDDDDD

Secondary structure (DSSP, 8-state):
-PPPEEEE--GGGTTS--SEEEEEE-SS--TT----EEEEEESSSSPPPEEEE-TTEEE---EEE--SS--SSTT-SEEEEEEEETTTTEEEEEEEETTT--EEEEEE-SSPPPP--S--------TTTGGG--PPP------------

Mean predicted aligned error: 9.59 Å

Organism: Mortierella alpina (NCBI:txid64518)